Protein AF-A0A8T5R5K4-F1 (afdb_monomer_lite)

Secondary structure (DSSP, 8-state):
-EEEEEEEE--TTS-HHHHHHHHHHH-TT-EEEEETTEEEEEE---HHHHHHHHHTT-HHHHHHHHHHTB-SSSEEEEEE-HHHHHTT---EESS--TT--EEEEEEESS-HHHHHHHHSPPPHHHHHHHHHHHHHHHHHHHHHHHHHHHHHHHHHHHHHHTSSSSSSSS--------

Foldseek 3Di:
DKKKKKKWFADPPHDVVLLVLLVCLQAVQWDWDDDDRMIITIGDDRPNVLVQCVVVVPLVVVLVQQVVQDPDFFKGKWWFASVCSSVSHTDTDPDADPNGTIIMMMGDPDGPVVVSCVSRNDDPVVVVVVVVVVVVVVVVVVVVVVVVVVVVVVVVVVVVVVVPVVPPPPDDDDDDDD

Radius of gyration: 32.81 Å; chains: 1; bounding box: 98×51×82 Å

Sequence (178 aa):
MAKVTIDARVNRTEDPAKVEEAVRQVFPDARISHEEGRVVAEARSLAMLMRKATEERIRDAARGALWRGRIDEKTTRVELSKQAAYVGRLNFNEVPHPLGDIVVTIETDDSLEHLLDEVAPPTRQEIAAREGRIMTATRRSSLHREESELEAIGSAIDTGWHELEEEEDEVFGDDEEA

Structure (mmCIF, N/CA/C/O backbone):
data_AF-A0A8T5R5K4-F1
#
_entry.id   AF-A0A8T5R5K4-F1
#
loop_
_atom_site.group_PDB
_atom_site.id
_atom_site.type_symbol
_atom_site.label_atom_id
_atom_site.label_alt_id
_atom_site.label_comp_id
_atom_site.label_asym_id
_atom_site.label_entity_id
_atom_site.label_seq_id
_atom_site.pdbx_PDB_ins_code
_atom_site.Cartn_x
_atom_site.Cartn_y
_atom_site.Cartn_z
_atom_site.occupancy
_atom_site.B_iso_or_equiv
_atom_site.auth_seq_id
_atom_site.auth_comp_id
_atom_site.auth_asym_id
_atom_site.auth_atom_id
_atom_site.pdbx_PDB_model_num
ATOM 1 N N . MET A 1 1 ? 10.278 -13.469 1.492 1.00 69.00 1 MET A N 1
ATOM 2 C CA . MET A 1 1 ? 8.813 -13.309 1.687 1.00 69.00 1 MET A CA 1
ATOM 3 C C . MET A 1 1 ? 8.550 -11.826 1.908 1.00 69.00 1 MET A C 1
ATOM 5 O O . MET A 1 1 ? 9.456 -11.160 2.383 1.00 69.00 1 MET A O 1
ATOM 9 N N . ALA A 1 2 ? 7.372 -11.298 1.563 1.00 87.88 2 ALA A N 1
ATOM 10 C CA . ALA A 1 2 ? 7.058 -9.896 1.846 1.00 87.88 2 ALA A CA 1
ATOM 11 C C . ALA A 1 2 ? 6.397 -9.766 3.227 1.00 87.88 2 ALA A C 1
ATOM 13 O O . ALA A 1 2 ? 5.429 -10.473 3.523 1.00 87.88 2 ALA A O 1
ATOM 14 N N . LYS A 1 3 ? 6.913 -8.870 4.070 1.00 96.62 3 LYS A N 1
ATOM 15 C CA . LYS A 1 3 ? 6.254 -8.414 5.295 1.00 96.62 3 LYS A CA 1
ATOM 16 C C . LYS A 1 3 ? 5.549 -7.099 4.984 1.00 96.62 3 LYS A C 1
ATOM 18 O O . LYS A 1 3 ? 6.165 -6.176 4.462 1.00 96.62 3 LYS A O 1
ATOM 23 N N . VAL A 1 4 ? 4.262 -7.017 5.303 1.00 98.19 4 VAL A N 1
ATOM 24 C CA . VAL A 1 4 ? 3.464 -5.809 5.088 1.00 98.19 4 VAL A CA 1
ATOM 25 C C . VAL A 1 4 ? 3.036 -5.266 6.441 1.00 98.19 4 VAL A C 1
ATOM 27 O O . VAL A 1 4 ? 2.347 -5.957 7.190 1.00 98.19 4 VAL A O 1
ATOM 30 N N . THR A 1 5 ? 3.428 -4.033 6.736 1.00 98.44 5 THR A N 1
ATOM 31 C CA . THR A 1 5 ? 3.030 -3.298 7.940 1.00 98.44 5 THR A CA 1
ATOM 32 C C . THR A 1 5 ? 2.090 -2.172 7.532 1.00 98.44 5 THR A C 1
ATOM 34 O O . THR A 1 5 ? 2.389 -1.409 6.614 1.00 98.44 5 THR A O 1
ATOM 37 N N . ILE A 1 6 ? 0.943 -2.077 8.195 1.00 98.50 6 ILE A N 1
ATOM 38 C CA . ILE A 1 6 ? -0.135 -1.146 7.861 1.00 98.50 6 ILE A CA 1
ATOM 39 C C . ILE A 1 6 ? -0.421 -0.267 9.075 1.00 98.50 6 ILE A C 1
ATOM 41 O O . ILE A 1 6 ? -0.607 -0.781 10.175 1.00 98.50 6 ILE A O 1
ATOM 45 N N . ASP A 1 7 ? -0.496 1.044 8.865 1.00 97.75 7 ASP A N 1
ATOM 46 C CA . ASP A 1 7 ? -0.913 2.028 9.867 1.00 97.75 7 ASP A CA 1
ATOM 47 C C . ASP A 1 7 ? -2.001 2.925 9.273 1.00 97.75 7 ASP A C 1
ATOM 49 O O . ASP A 1 7 ? -1.850 3.484 8.187 1.00 97.75 7 ASP A O 1
ATOM 53 N N . ALA A 1 8 ? -3.120 3.053 9.980 1.00 97.56 8 ALA A N 1
ATOM 54 C CA . ALA A 1 8 ? -4.214 3.923 9.585 1.00 97.56 8 ALA A CA 1
ATOM 55 C C . ALA A 1 8 ? -4.739 4.699 10.794 1.00 97.56 8 ALA A C 1
ATOM 57 O O . ALA A 1 8 ? -5.264 4.131 11.752 1.00 97.56 8 ALA A O 1
ATOM 58 N N . ARG A 1 9 ? -4.655 6.030 10.735 1.00 95.88 9 ARG A N 1
ATOM 59 C CA . ARG A 1 9 ? -5.247 6.902 11.756 1.00 95.88 9 ARG A CA 1
ATOM 60 C C . ARG A 1 9 ? -6.773 6.806 11.732 1.00 95.88 9 ARG A C 1
ATOM 62 O O . ARG A 1 9 ? -7.388 6.905 10.667 1.00 95.88 9 ARG A O 1
ATOM 69 N N . VAL A 1 10 ? -7.371 6.740 12.917 1.00 96.06 10 VAL A N 1
ATOM 70 C CA . VAL A 1 10 ? -8.813 6.859 13.147 1.00 96.06 10 VAL A CA 1
ATOM 71 C C . VAL A 1 10 ? -9.102 8.233 13.750 1.00 96.06 10 VAL A C 1
ATOM 73 O O . VAL A 1 10 ? -8.694 8.546 14.869 1.00 96.06 10 VAL A O 1
ATOM 76 N N . ASN A 1 11 ? -9.776 9.100 12.996 1.00 93.88 11 ASN A N 1
ATOM 77 C CA . ASN A 1 11 ? -10.199 10.405 13.497 1.00 93.88 11 ASN A CA 1
ATOM 78 C C . ASN A 1 11 ? -11.410 10.271 14.427 1.00 93.88 11 ASN A C 1
ATOM 80 O O . ASN A 1 11 ? -12.175 9.319 14.349 1.00 93.88 11 ASN A O 1
ATOM 84 N N . ARG A 1 12 ? -11.648 11.293 15.259 1.00 92.56 12 ARG A N 1
ATOM 85 C CA . ARG A 1 12 ? -12.738 11.315 16.255 1.00 92.56 12 ARG A CA 1
ATOM 86 C C . ARG A 1 12 ? -14.140 11.060 15.681 1.00 92.56 12 ARG A C 1
ATOM 88 O O . ARG A 1 12 ? -15.021 10.622 16.407 1.00 92.56 12 ARG A O 1
ATOM 95 N N . THR A 1 13 ? -14.365 11.396 14.414 1.00 94.31 13 THR A N 1
ATOM 96 C CA . THR A 1 13 ? -15.654 11.220 13.724 1.00 94.31 13 THR A CA 1
ATOM 97 C C . THR A 1 13 ? -15.729 9.932 12.907 1.00 94.31 13 THR A C 1
ATOM 99 O O . THR A 1 13 ? -16.734 9.696 12.244 1.00 94.31 13 THR A O 1
ATOM 102 N N . GLU A 1 14 ? -14.664 9.135 12.890 1.00 94.25 14 GLU A N 1
ATOM 103 C CA . GLU A 1 14 ? -14.606 7.872 12.165 1.00 94.25 14 GLU A CA 1
ATOM 104 C C . GLU A 1 14 ? -14.930 6.704 13.090 1.00 94.25 14 GLU A C 1
ATOM 106 O O . GLU A 1 14 ? -14.686 6.740 14.294 1.00 94.25 14 GLU A O 1
ATOM 111 N N . ASP A 1 15 ? -15.485 5.657 12.495 1.00 94.50 15 ASP A N 1
ATOM 112 C CA . ASP A 1 15 ? -15.735 4.393 13.169 1.00 94.50 15 ASP A CA 1
ATOM 113 C C . ASP A 1 15 ? -14.510 3.481 12.965 1.00 94.50 15 ASP A C 1
ATOM 115 O O . ASP A 1 15 ? -14.206 3.157 11.807 1.00 94.50 15 ASP A O 1
ATOM 119 N N . PRO A 1 16 ? -13.807 3.056 14.035 1.00 95.06 16 PRO A N 1
ATOM 120 C CA . PRO A 1 16 ? -12.665 2.148 13.930 1.00 95.06 16 PRO A CA 1
ATOM 121 C C . PRO A 1 16 ? -12.977 0.881 13.126 1.00 95.06 16 PRO A C 1
ATOM 123 O O . PRO A 1 16 ? -12.136 0.437 12.346 1.00 95.06 16 PRO A O 1
ATOM 126 N N . ALA A 1 17 ? -14.198 0.342 13.235 1.00 95.75 17 ALA A N 1
ATOM 127 C CA . ALA A 1 17 ? -14.597 -0.865 12.515 1.00 95.75 17 ALA A CA 1
ATOM 128 C C . ALA A 1 17 ? -14.653 -0.645 10.993 1.00 95.75 17 ALA A C 1
ATOM 130 O O . ALA A 1 17 ? -14.351 -1.550 10.219 1.00 95.75 17 ALA A O 1
ATOM 131 N N . LYS A 1 18 ? -14.986 0.571 10.537 1.00 96.56 18 LYS A N 1
ATOM 132 C CA . LYS A 1 18 ? -14.967 0.913 9.104 1.00 96.56 18 LYS A CA 1
ATOM 133 C C . LYS A 1 18 ? -13.551 1.096 8.573 1.00 96.56 18 LYS A C 1
ATOM 135 O O . LYS A 1 18 ? -13.289 0.762 7.421 1.00 96.56 18 LYS A O 1
ATOM 140 N N . VAL A 1 19 ? -12.643 1.619 9.396 1.00 97.12 19 VAL A N 1
ATOM 141 C CA . VAL A 1 19 ? -11.222 1.731 9.034 1.00 97.12 19 VAL A CA 1
ATOM 142 C C . VAL A 1 19 ? -10.591 0.343 8.946 1.00 97.12 19 VAL A C 1
ATOM 144 O O . VAL A 1 19 ? -9.890 0.042 7.985 1.00 97.12 19 VAL A O 1
ATOM 147 N N . GLU A 1 20 ? -10.904 -0.526 9.902 1.00 97.62 20 GLU A N 1
ATOM 148 C CA . GLU A 1 20 ? -10.519 -1.936 9.890 1.00 97.62 20 GLU A CA 1
ATOM 149 C C . GLU A 1 20 ? -11.040 -2.663 8.640 1.00 97.62 20 GLU A C 1
ATOM 151 O O . GLU A 1 20 ? -10.278 -3.358 7.966 1.00 97.62 20 GLU A O 1
ATOM 156 N N . GLU A 1 21 ? -12.310 -2.455 8.281 1.00 97.94 21 GLU A N 1
ATOM 157 C CA . GLU A 1 21 ? -12.891 -2.993 7.047 1.00 97.94 21 GLU A CA 1
ATOM 158 C C . GLU A 1 21 ? -12.136 -2.494 5.809 1.00 97.94 21 GLU A C 1
ATOM 160 O O . GLU A 1 21 ? -11.773 -3.291 4.948 1.00 97.94 21 GLU A O 1
ATOM 165 N N . ALA A 1 22 ? -11.811 -1.199 5.741 1.00 97.94 22 ALA A N 1
ATOM 166 C CA . ALA A 1 22 ? -11.024 -0.638 4.644 1.00 97.94 22 ALA A CA 1
ATOM 167 C C . ALA A 1 22 ? -9.644 -1.308 4.509 1.00 97.94 22 ALA A C 1
ATOM 169 O O . ALA A 1 22 ? -9.210 -1.610 3.397 1.00 97.94 22 ALA A O 1
ATOM 170 N N . VAL A 1 23 ? -8.974 -1.601 5.628 1.00 98.06 23 VAL A N 1
ATOM 171 C CA . VAL A 1 23 ? -7.713 -2.358 5.621 1.00 98.06 23 VAL A CA 1
ATOM 172 C C . VAL A 1 23 ? -7.934 -3.772 5.076 1.00 98.06 23 VAL A C 1
ATOM 174 O O . VAL A 1 23 ? -7.201 -4.194 4.180 1.00 98.06 23 VAL A O 1
ATOM 177 N N . ARG A 1 24 ? -8.971 -4.487 5.533 1.00 98.19 24 ARG A N 1
ATOM 178 C CA . ARG A 1 24 ? -9.272 -5.857 5.071 1.00 98.19 24 ARG A CA 1
ATOM 179 C C . ARG A 1 24 ? -9.668 -5.948 3.606 1.00 98.19 24 ARG A C 1
ATOM 181 O O . ARG A 1 24 ? -9.372 -6.955 2.964 1.00 98.19 24 ARG A O 1
ATOM 188 N N . GLN A 1 25 ? -10.295 -4.908 3.063 1.00 98.12 25 GLN A N 1
ATOM 189 C CA . GLN A 1 25 ? -10.620 -4.843 1.640 1.00 98.12 25 GLN A CA 1
ATOM 190 C C . GLN A 1 25 ? -9.365 -4.952 0.769 1.00 98.12 25 GLN A C 1
ATOM 192 O O . GLN A 1 25 ? -9.420 -5.555 -0.305 1.00 98.12 25 GLN A O 1
ATOM 197 N N . VAL A 1 26 ? -8.232 -4.405 1.220 1.00 97.75 26 VAL A N 1
ATOM 198 C CA . VAL A 1 26 ? -6.952 -4.462 0.494 1.00 97.75 26 VAL A CA 1
ATOM 199 C C . VAL A 1 26 ? -6.081 -5.633 0.959 1.00 97.75 26 VAL A C 1
ATOM 201 O O . VAL A 1 26 ? -5.448 -6.270 0.120 1.00 97.75 26 VAL A O 1
ATOM 204 N N . PHE A 1 27 ? -6.092 -5.959 2.253 1.00 97.94 27 PHE A N 1
ATOM 205 C CA . PHE A 1 27 ? -5.278 -7.012 2.872 1.00 97.94 27 PHE A CA 1
ATOM 206 C C . PHE A 1 27 ? -6.154 -7.970 3.702 1.00 97.94 27 PHE A C 1
ATOM 208 O O . PHE A 1 27 ? -6.271 -7.815 4.918 1.00 97.94 27 PHE A O 1
ATOM 215 N N . PRO A 1 28 ? -6.793 -8.974 3.073 1.00 97.56 28 PRO A N 1
ATOM 216 C CA . PRO A 1 28 ? -7.729 -9.867 3.763 1.00 97.56 28 PRO A CA 1
ATOM 217 C C . PRO A 1 28 ? -7.088 -10.745 4.845 1.00 97.56 28 PRO A C 1
ATOM 219 O O . PRO A 1 28 ? -7.773 -11.192 5.760 1.00 97.56 28 PRO A O 1
ATOM 222 N N . ASP A 1 29 ? -5.786 -11.014 4.737 1.00 97.44 29 ASP A N 1
ATOM 223 C CA . ASP A 1 29 ? -4.993 -11.792 5.695 1.00 97.44 29 ASP A CA 1
ATOM 224 C C . ASP A 1 29 ? -4.405 -10.940 6.832 1.00 97.44 29 ASP A C 1
ATOM 226 O O . ASP A 1 29 ? -3.674 -11.466 7.675 1.00 97.44 29 ASP A O 1
ATOM 230 N N . ALA A 1 30 ? -4.714 -9.639 6.866 1.00 97.44 30 ALA A N 1
ATOM 231 C CA . ALA A 1 30 ? -4.187 -8.721 7.862 1.00 97.44 30 ALA A CA 1
ATOM 232 C C . ALA A 1 30 ? -4.609 -9.118 9.284 1.00 97.44 30 ALA A C 1
ATOM 234 O O . ALA A 1 30 ? -5.794 -9.248 9.610 1.00 97.44 30 ALA A O 1
ATOM 235 N N . ARG A 1 31 ? -3.614 -9.255 10.162 1.00 97.75 31 ARG A N 1
ATOM 236 C CA . ARG A 1 31 ? -3.798 -9.361 11.610 1.00 97.75 31 ARG A CA 1
ATOM 237 C C . ARG A 1 31 ? -3.843 -7.955 12.179 1.00 97.75 31 ARG A C 1
ATOM 239 O O . ARG A 1 31 ? -2.829 -7.266 12.168 1.00 97.75 31 ARG A O 1
ATOM 246 N N . ILE A 1 32 ? -5.020 -7.542 12.630 1.00 97.25 32 ILE A N 1
ATOM 247 C CA . ILE A 1 32 ? -5.298 -6.159 13.015 1.00 97.25 32 ILE A CA 1
ATOM 248 C C . ILE A 1 32 ? -5.280 -6.014 14.539 1.00 97.25 32 ILE A C 1
ATOM 250 O O . ILE A 1 32 ? -5.834 -6.848 15.255 1.00 97.25 32 ILE A O 1
ATOM 254 N N . SER A 1 33 ? -4.665 -4.932 15.007 1.00 95.88 33 SER A N 1
ATOM 255 C CA . SER A 1 33 ? -4.685 -4.436 16.378 1.00 95.88 33 SER A CA 1
ATOM 256 C C . SER A 1 33 ? -5.200 -2.995 16.395 1.00 95.88 33 SER A C 1
ATOM 258 O O . SER A 1 33 ? -4.988 -2.229 15.452 1.00 95.88 33 SER A O 1
ATOM 260 N N . HIS A 1 34 ? -5.874 -2.624 17.480 1.00 93.31 34 HIS A N 1
ATOM 261 C CA . HIS A 1 34 ? -6.345 -1.261 17.711 1.00 93.31 34 HIS A CA 1
ATOM 262 C C . HIS A 1 34 ? -5.460 -0.609 18.762 1.00 93.31 34 HIS A C 1
ATOM 264 O O . HIS A 1 34 ? -5.363 -1.094 19.888 1.00 93.31 34 HIS A O 1
ATOM 270 N N . GLU A 1 35 ? -4.835 0.497 18.387 1.00 91.75 35 GLU A N 1
ATOM 271 C CA . GLU A 1 35 ? -4.058 1.356 19.276 1.00 91.75 35 GLU A CA 1
ATOM 272 C C . GLU A 1 35 ? -4.783 2.700 19.423 1.00 91.75 35 GLU A C 1
ATOM 274 O O . GLU A 1 35 ? -5.702 3.002 18.659 1.00 91.75 35 GLU A O 1
ATOM 279 N N . GLU A 1 36 ? -4.427 3.518 20.417 1.00 88.31 36 GLU A N 1
ATOM 280 C CA . GLU A 1 36 ? -5.142 4.768 20.710 1.00 88.31 36 GLU A CA 1
ATOM 281 C C . GLU A 1 36 ? -5.233 5.699 19.480 1.00 88.31 36 GLU A C 1
ATOM 283 O O . GLU A 1 36 ? -4.300 6.421 19.128 1.00 88.31 36 GLU A O 1
ATOM 288 N N . GLY A 1 37 ? -6.396 5.684 18.814 1.00 91.75 37 GLY A N 1
ATOM 289 C CA . GLY A 1 37 ? -6.665 6.460 17.601 1.00 91.75 37 GLY A CA 1
ATOM 290 C C . GLY A 1 37 ? -6.052 5.896 16.313 1.00 91.75 37 GLY A C 1
ATOM 291 O O . GLY A 1 37 ? -5.928 6.642 15.337 1.00 91.75 37 GLY A O 1
ATOM 292 N N . ARG A 1 38 ? -5.653 4.617 16.281 1.00 95.06 38 ARG A N 1
ATOM 293 C CA . ARG A 1 38 ? -5.028 3.965 15.119 1.00 95.06 38 ARG A CA 1
ATOM 294 C C . ARG A 1 38 ? -5.481 2.516 14.946 1.00 95.06 38 ARG A C 1
ATOM 296 O O . ARG A 1 38 ? -5.667 1.781 15.909 1.00 95.06 38 ARG A O 1
ATOM 303 N N . VAL A 1 39 ? -5.586 2.105 13.690 1.00 96.88 39 VAL A N 1
ATOM 304 C CA . VAL A 1 39 ? -5.651 0.706 13.272 1.00 96.88 39 VAL A CA 1
ATOM 305 C C . VAL A 1 39 ? -4.267 0.336 12.755 1.00 96.88 39 VAL A C 1
ATOM 307 O O . VAL A 1 39 ? -3.791 0.939 11.793 1.00 96.88 39 VAL A O 1
ATOM 310 N N . VAL A 1 40 ? -3.631 -0.642 13.395 1.00 97.81 40 VAL A N 1
ATOM 311 C CA . VAL A 1 40 ? -2.312 -1.157 13.011 1.00 97.81 40 VAL A CA 1
ATOM 312 C C . VAL A 1 40 ? -2.478 -2.602 12.573 1.00 97.81 40 VAL A C 1
ATOM 314 O O . VAL A 1 40 ? -3.236 -3.353 13.188 1.00 97.81 40 VAL A O 1
ATOM 317 N N . ALA A 1 41 ? -1.810 -3.015 11.502 1.00 97.81 41 ALA A N 1
ATOM 318 C CA . ALA A 1 41 ? -1.926 -4.385 11.029 1.00 97.81 41 ALA A CA 1
ATOM 319 C C . ALA A 1 41 ? -0.643 -4.936 10.421 1.00 97.81 41 ALA A C 1
ATOM 321 O O . ALA A 1 41 ? 0.167 -4.204 9.858 1.00 97.81 41 ALA A O 1
ATOM 322 N N . GLU A 1 42 ? -0.513 -6.258 10.480 1.00 98.12 42 GLU A N 1
ATOM 323 C CA . GLU A 1 42 ? 0.508 -6.999 9.746 1.00 98.12 42 GLU A CA 1
ATOM 324 C C . GLU A 1 42 ? -0.148 -7.973 8.764 1.00 98.12 42 GLU A C 1
ATOM 326 O O . GLU A 1 42 ? -1.023 -8.755 9.144 1.00 98.12 42 GLU A O 1
ATOM 331 N N . ALA A 1 43 ? 0.302 -7.963 7.513 1.00 97.56 43 ALA A N 1
ATOM 332 C CA . ALA A 1 43 ? -0.113 -8.901 6.473 1.00 97.56 43 ALA A CA 1
ATOM 333 C C . ALA A 1 43 ? 1.109 -9.560 5.815 1.00 97.56 43 ALA A C 1
ATOM 335 O O . ALA A 1 43 ? 2.250 -9.110 5.963 1.00 97.56 43 ALA A O 1
ATOM 336 N N . ARG A 1 44 ? 0.877 -10.669 5.108 1.00 95.62 44 ARG A N 1
ATOM 337 C CA . ARG A 1 44 ? 1.924 -11.427 4.398 1.00 95.62 44 ARG A CA 1
ATOM 338 C C . ARG A 1 44 ? 1.616 -11.622 2.917 1.00 95.62 44 ARG A C 1
ATOM 340 O O . ARG A 1 44 ? 2.472 -12.105 2.180 1.00 95.62 44 ARG A O 1
ATOM 347 N N . SER A 1 45 ? 0.408 -11.274 2.480 1.00 94.88 45 SER A N 1
ATOM 348 C CA . SER A 1 45 ? -0.026 -11.397 1.095 1.00 94.88 45 SER A CA 1
ATOM 349 C C . SER A 1 45 ? -0.260 -10.041 0.438 1.00 94.88 45 SER A C 1
ATOM 351 O O . SER A 1 45 ? -0.938 -9.171 0.976 1.00 94.88 45 SER A O 1
ATOM 353 N N . LEU A 1 46 ? 0.239 -9.901 -0.791 1.00 95.56 46 LEU A N 1
ATOM 354 C CA . LEU A 1 46 ? -0.086 -8.793 -1.695 1.00 95.56 46 LEU A CA 1
ATOM 355 C C . LEU A 1 46 ? -1.115 -9.200 -2.764 1.00 95.56 46 LEU A C 1
ATOM 357 O O . LEU A 1 46 ? -1.462 -8.398 -3.629 1.00 95.56 46 LEU A O 1
ATOM 361 N N . ALA A 1 47 ? -1.640 -10.430 -2.710 1.00 95.69 47 ALA A N 1
ATOM 362 C CA . ALA A 1 47 ? -2.449 -11.004 -3.786 1.00 95.69 47 ALA A CA 1
ATOM 363 C C . ALA A 1 47 ? -3.725 -10.195 -4.074 1.00 95.69 47 ALA A C 1
ATOM 365 O O . ALA A 1 47 ? -4.094 -9.993 -5.232 1.00 95.69 47 ALA A O 1
ATOM 366 N N . MET A 1 48 ? -4.394 -9.698 -3.029 1.00 96.62 48 MET A N 1
ATOM 367 C CA . MET A 1 48 ? -5.604 -8.888 -3.185 1.00 96.62 48 MET A CA 1
ATOM 368 C C . MET A 1 48 ? -5.297 -7.508 -3.781 1.00 96.62 48 MET A C 1
ATOM 370 O O . MET A 1 48 ? -6.025 -7.060 -4.667 1.00 96.62 48 MET A O 1
ATOM 374 N N . LEU A 1 49 ? -4.196 -6.872 -3.372 1.00 96.12 49 LEU A N 1
ATOM 375 C CA . LEU A 1 49 ? -3.719 -5.620 -3.964 1.00 96.12 49 LEU A CA 1
ATOM 376 C C . LEU A 1 49 ? -3.416 -5.803 -5.458 1.00 96.12 49 LEU A C 1
ATOM 378 O O . LEU A 1 49 ? -3.908 -5.032 -6.281 1.00 96.12 49 LEU A O 1
ATOM 382 N N . MET A 1 50 ? -2.684 -6.860 -5.823 1.00 95.56 50 MET A N 1
ATOM 383 C CA . MET A 1 50 ? -2.362 -7.192 -7.219 1.00 95.56 50 MET A CA 1
ATOM 384 C C . MET A 1 50 ? -3.618 -7.450 -8.058 1.00 95.56 50 MET A C 1
ATOM 386 O O . MET A 1 50 ? -3.732 -6.986 -9.201 1.00 95.56 50 MET A O 1
ATOM 390 N N . ARG A 1 51 ? -4.580 -8.182 -7.482 1.00 95.62 51 ARG A N 1
ATOM 391 C CA . ARG A 1 51 ? -5.868 -8.465 -8.114 1.00 95.62 51 ARG A CA 1
ATOM 392 C C . ARG A 1 51 ? -6.627 -7.172 -8.392 1.00 95.62 51 ARG A C 1
ATOM 394 O O . ARG A 1 51 ? -6.990 -6.941 -9.540 1.00 95.62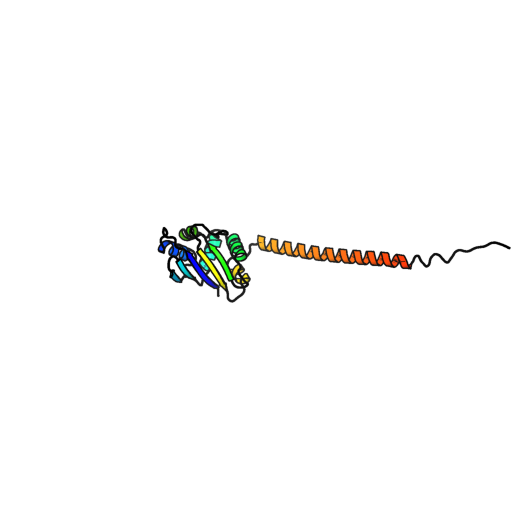 51 ARG A O 1
ATOM 401 N N . LYS A 1 52 ? -6.785 -6.301 -7.390 1.00 96.38 52 LYS A N 1
ATOM 402 C CA . LYS A 1 52 ? -7.450 -4.996 -7.546 1.00 96.38 52 LYS A CA 1
ATOM 403 C C . LYS A 1 52 ? -6.750 -4.116 -8.575 1.00 96.38 52 LYS A C 1
ATOM 405 O O . LYS A 1 52 ? -7.402 -3.611 -9.481 1.00 96.38 52 LYS A O 1
ATOM 410 N N . ALA A 1 53 ? -5.422 -4.007 -8.516 1.00 95.19 53 ALA A N 1
ATOM 411 C CA . ALA A 1 53 ? -4.657 -3.228 -9.488 1.00 95.19 53 ALA A CA 1
ATOM 412 C C . ALA A 1 53 ? -4.876 -3.713 -10.935 1.00 95.19 53 ALA A C 1
ATOM 414 O O . ALA A 1 53 ? -4.913 -2.909 -11.868 1.00 95.19 53 ALA A O 1
ATOM 415 N N . THR A 1 54 ? -5.058 -5.024 -11.123 1.00 93.62 54 THR A N 1
ATOM 416 C CA . THR A 1 54 ? -5.361 -5.625 -12.427 1.00 93.62 54 THR A CA 1
ATOM 417 C C . THR A 1 54 ? -6.818 -5.403 -12.843 1.00 93.62 54 THR A C 1
ATOM 419 O O . THR A 1 54 ? -7.063 -4.950 -13.960 1.00 93.62 54 THR A O 1
ATOM 422 N N . GLU A 1 55 ? -7.780 -5.684 -11.960 1.00 95.06 55 GLU A N 1
ATOM 423 C CA . GLU A 1 55 ? -9.221 -5.521 -12.213 1.00 95.06 55 GLU A CA 1
ATOM 424 C C . GLU A 1 55 ? -9.588 -4.058 -12.516 1.00 95.06 55 GLU A C 1
ATOM 426 O O . GLU A 1 55 ? -10.399 -3.787 -13.401 1.00 95.06 55 GLU A O 1
ATOM 431 N N . GLU A 1 56 ? -8.943 -3.110 -11.835 1.00 96.19 56 GLU A N 1
ATOM 432 C CA . GLU A 1 56 ? -9.165 -1.670 -11.995 1.00 96.19 56 GLU A CA 1
ATOM 433 C C . GLU A 1 56 ? -8.298 -1.041 -13.102 1.00 96.19 56 GLU A C 1
ATOM 435 O O . GLU A 1 56 ? -8.449 0.141 -13.396 1.00 96.19 56 GLU A O 1
ATOM 440 N N . ARG A 1 57 ? -7.429 -1.823 -13.766 1.00 94.62 57 ARG A N 1
ATOM 441 C CA . ARG A 1 57 ? -6.489 -1.366 -14.812 1.00 94.62 57 ARG A CA 1
ATOM 442 C C . ARG A 1 57 ? -5.554 -0.232 -14.362 1.00 94.62 57 ARG A C 1
ATOM 444 O O . ARG A 1 57 ? -5.202 0.634 -15.156 1.00 94.62 57 ARG A O 1
ATOM 451 N N . ILE A 1 58 ? -5.109 -0.270 -13.108 1.00 94.75 58 ILE A N 1
ATOM 452 C CA . ILE A 1 58 ? -4.202 0.725 -12.506 1.00 94.75 58 ILE A CA 1
ATOM 453 C C . ILE A 1 58 ? -2.824 0.144 -12.162 1.00 94.75 58 ILE A C 1
ATOM 455 O O . ILE A 1 58 ? -2.128 0.656 -11.287 1.00 94.75 58 ILE A O 1
ATOM 459 N N . ARG A 1 59 ? -2.410 -0.938 -12.831 1.00 93.50 59 ARG A N 1
ATOM 460 C CA . ARG A 1 59 ? -1.106 -1.581 -12.594 1.00 93.50 59 ARG A CA 1
ATOM 461 C C . ARG A 1 59 ? 0.063 -0.607 -12.754 1.00 93.50 59 ARG A C 1
ATOM 463 O O . ARG A 1 59 ? 0.955 -0.618 -11.916 1.00 93.50 59 ARG A O 1
ATOM 470 N N . ASP A 1 60 ? 0.018 0.260 -13.761 1.00 92.19 60 ASP A N 1
ATOM 471 C CA . ASP A 1 60 ? 1.073 1.251 -14.011 1.00 92.19 60 ASP A CA 1
ATOM 472 C C . ASP A 1 60 ? 1.140 2.295 -12.891 1.00 92.19 60 ASP A C 1
ATOM 474 O O . ASP A 1 60 ? 2.222 2.677 -12.445 1.00 92.19 60 ASP A O 1
ATOM 478 N N . ALA A 1 61 ? -0.020 2.707 -12.370 1.00 93.12 61 ALA A N 1
ATOM 479 C CA . ALA A 1 61 ? -0.090 3.601 -11.219 1.00 93.12 61 ALA A CA 1
ATOM 480 C C . ALA A 1 61 ? 0.456 2.922 -9.955 1.00 93.12 61 ALA A C 1
ATOM 482 O O . ALA A 1 61 ? 1.248 3.530 -9.240 1.00 93.12 61 ALA A O 1
ATOM 483 N N . ALA A 1 62 ? 0.101 1.653 -9.719 1.00 94.75 62 ALA A N 1
ATOM 484 C CA . ALA A 1 62 ? 0.630 0.864 -8.609 1.00 94.75 62 ALA A CA 1
ATOM 485 C C . ALA A 1 62 ? 2.155 0.707 -8.706 1.00 94.75 62 ALA A C 1
ATOM 487 O O . ALA A 1 62 ? 2.863 0.982 -7.740 1.00 94.75 62 ALA A O 1
ATOM 488 N N . ARG A 1 63 ? 2.669 0.342 -9.889 1.00 94.56 63 ARG A N 1
ATOM 489 C CA . ARG A 1 63 ? 4.107 0.243 -10.167 1.00 94.56 63 ARG A CA 1
ATOM 490 C C . ARG A 1 63 ? 4.801 1.569 -9.884 1.00 94.56 63 ARG A C 1
ATOM 492 O O . ARG A 1 63 ? 5.768 1.608 -9.129 1.00 94.56 63 ARG A O 1
ATOM 499 N N . GLY A 1 64 ? 4.286 2.659 -10.448 1.00 94.31 64 GLY A N 1
ATOM 500 C CA . GLY A 1 64 ? 4.835 3.994 -10.253 1.00 94.31 64 GLY A CA 1
ATOM 501 C C . GLY A 1 64 ? 4.847 4.421 -8.784 1.00 94.31 64 GLY A C 1
ATOM 502 O O . GLY A 1 64 ? 5.862 4.933 -8.317 1.00 94.31 64 GLY A O 1
ATOM 503 N N . ALA A 1 65 ? 3.755 4.185 -8.053 1.00 95.88 65 ALA A N 1
ATOM 504 C CA . ALA A 1 65 ? 3.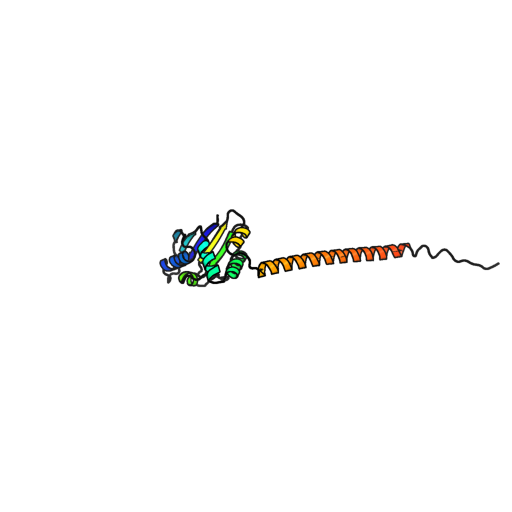651 4.518 -6.636 1.00 95.88 65 ALA A CA 1
ATOM 505 C C . ALA A 1 65 ? 4.666 3.733 -5.795 1.00 95.88 65 ALA A C 1
ATOM 507 O O . ALA A 1 65 ? 5.394 4.329 -5.007 1.00 95.88 65 ALA A O 1
ATOM 508 N N . LEU A 1 66 ? 4.777 2.420 -6.011 1.00 95.56 66 LEU A N 1
ATOM 509 C CA . LEU A 1 66 ? 5.726 1.572 -5.289 1.00 95.56 66 LEU A CA 1
ATOM 510 C C . LEU A 1 66 ? 7.189 1.935 -5.586 1.00 95.56 66 LEU A C 1
ATOM 512 O O . LEU A 1 66 ? 8.022 1.902 -4.682 1.00 95.56 66 LEU A O 1
ATOM 516 N N . TRP A 1 67 ? 7.508 2.313 -6.828 1.00 95.31 67 TRP A N 1
ATOM 517 C CA . TRP A 1 67 ? 8.844 2.794 -7.190 1.00 95.31 67 TRP A CA 1
ATOM 518 C C . TRP A 1 67 ? 9.168 4.152 -6.565 1.00 95.31 67 TRP A C 1
ATOM 520 O O . TRP A 1 67 ? 10.263 4.330 -6.037 1.00 95.31 67 TRP A O 1
ATOM 530 N N . ARG A 1 68 ? 8.229 5.107 -6.601 1.00 95.56 68 ARG A N 1
ATOM 531 C CA . ARG A 1 68 ? 8.409 6.430 -5.974 1.00 95.56 68 ARG A CA 1
ATOM 532 C C . ARG A 1 68 ? 8.506 6.340 -4.453 1.00 95.56 68 ARG A C 1
ATOM 534 O O . ARG A 1 68 ? 9.251 7.103 -3.853 1.00 95.56 68 ARG A O 1
ATOM 541 N N . GLY A 1 69 ? 7.775 5.403 -3.854 1.00 95.94 69 GLY A N 1
ATOM 542 C CA . GLY A 1 69 ? 7.751 5.140 -2.418 1.00 95.94 69 GLY A CA 1
ATOM 543 C C . GLY A 1 69 ? 8.959 4.372 -1.879 1.00 95.94 69 GLY A C 1
ATOM 544 O O . GLY A 1 69 ? 8.995 4.062 -0.689 1.00 95.94 69 GLY A O 1
ATOM 545 N N . ARG A 1 70 ? 9.934 4.027 -2.731 1.00 97.00 70 ARG A N 1
ATOM 546 C CA . ARG A 1 70 ? 11.145 3.304 -2.331 1.00 97.00 70 ARG A CA 1
ATOM 547 C C . ARG A 1 70 ? 11.882 4.065 -1.228 1.00 97.00 70 ARG A C 1
ATOM 549 O O . ARG A 1 70 ? 12.259 5.219 -1.409 1.00 97.00 70 ARG A O 1
ATOM 556 N N . ILE A 1 71 ? 12.122 3.381 -0.113 1.00 97.25 71 ILE A N 1
ATOM 557 C CA . ILE A 1 71 ? 12.931 3.885 1.000 1.00 97.25 71 ILE A CA 1
ATOM 558 C C . ILE A 1 71 ? 14.379 3.412 0.831 1.00 97.25 71 ILE A C 1
ATOM 560 O O . ILE A 1 71 ? 15.305 4.213 0.920 1.00 97.25 71 ILE A O 1
ATOM 564 N N . ASP A 1 72 ? 14.568 2.123 0.540 1.00 96.12 72 ASP A N 1
ATOM 565 C CA . ASP A 1 72 ? 15.879 1.489 0.364 1.00 96.12 72 ASP A CA 1
ATOM 566 C C . ASP A 1 72 ? 15.801 0.312 -0.638 1.00 96.12 72 ASP A C 1
ATOM 568 O O . ASP A 1 72 ? 14.906 0.256 -1.478 1.00 96.12 72 ASP A O 1
ATOM 572 N N . GLU A 1 73 ? 16.773 -0.602 -0.648 1.00 95.75 73 GLU A N 1
ATOM 573 C CA . GLU A 1 73 ? 16.814 -1.750 -1.575 1.00 95.75 73 GLU A CA 1
ATOM 574 C C . GLU A 1 73 ? 15.805 -2.864 -1.266 1.00 95.75 73 GLU A C 1
ATOM 576 O O . GLU A 1 73 ? 15.630 -3.769 -2.083 1.00 95.75 73 GLU A O 1
ATOM 581 N N . LYS A 1 74 ? 15.147 -2.808 -0.107 1.00 96.69 74 LYS A N 1
ATOM 582 C CA . LYS A 1 74 ? 14.261 -3.852 0.423 1.00 96.69 74 LYS A CA 1
ATOM 583 C C . LYS A 1 74 ? 12.908 -3.327 0.890 1.00 96.69 74 LYS A C 1
ATOM 585 O O . LYS A 1 74 ? 11.991 -4.122 1.092 1.00 96.69 74 LYS A O 1
ATOM 590 N N . THR A 1 75 ? 12.770 -2.012 1.024 1.00 97.81 75 THR A N 1
ATOM 591 C CA . THR A 1 75 ? 11.608 -1.373 1.636 1.00 97.81 75 THR A CA 1
ATOM 592 C C . THR A 1 75 ? 10.988 -0.333 0.712 1.00 97.81 75 THR A C 1
ATOM 594 O O . THR A 1 75 ? 11.669 0.552 0.188 1.00 97.81 75 THR A O 1
ATOM 597 N N . THR A 1 76 ? 9.665 -0.387 0.566 1.00 97.88 76 THR A N 1
ATOM 598 C CA . THR A 1 76 ? 8.865 0.679 -0.050 1.00 97.88 76 THR A CA 1
ATOM 599 C C . THR A 1 76 ? 7.681 1.045 0.833 1.00 97.88 76 THR A C 1
ATOM 601 O O . THR A 1 76 ? 7.150 0.206 1.564 1.00 97.88 76 THR A O 1
ATOM 604 N N . ARG A 1 77 ? 7.262 2.306 0.769 1.00 98.00 77 ARG A N 1
ATOM 605 C CA . ARG A 1 77 ? 6.114 2.834 1.497 1.00 98.00 77 ARG A CA 1
ATOM 606 C C . ARG A 1 77 ? 5.189 3.580 0.551 1.00 98.00 77 ARG A C 1
ATOM 608 O O . ARG A 1 77 ? 5.612 4.490 -0.154 1.00 98.00 77 ARG A O 1
ATOM 615 N N . VAL A 1 78 ? 3.912 3.225 0.589 1.00 97.62 78 VAL A N 1
ATOM 616 C CA . VAL A 1 78 ? 2.860 3.870 -0.201 1.00 97.62 78 VAL A CA 1
ATOM 617 C C . VAL A 1 78 ? 1.697 4.283 0.689 1.00 97.62 78 VAL A C 1
ATOM 619 O O . VAL A 1 78 ? 1.470 3.706 1.753 1.00 97.62 78 VAL A O 1
ATOM 622 N N . GLU A 1 79 ? 0.946 5.279 0.237 1.00 97.75 79 GLU A N 1
ATOM 623 C CA . GLU A 1 79 ? -0.259 5.751 0.912 1.00 97.75 79 GLU A CA 1
ATOM 624 C C . GLU A 1 79 ? -1.475 5.405 0.058 1.00 97.75 79 GLU A C 1
ATOM 626 O O . GLU A 1 79 ? -1.527 5.706 -1.137 1.00 97.75 79 GLU A O 1
ATOM 631 N N . LEU A 1 80 ? -2.448 4.727 0.662 1.00 97.81 80 LEU A N 1
ATOM 632 C CA . LEU A 1 80 ? -3.699 4.357 0.015 1.00 97.81 80 LEU A CA 1
ATOM 633 C C . LEU A 1 80 ? -4.844 5.184 0.585 1.00 97.81 80 LEU A C 1
ATOM 635 O O . LEU A 1 80 ? -4.970 5.344 1.801 1.00 97.81 80 LEU A O 1
ATOM 639 N N . SER A 1 81 ? -5.739 5.642 -0.287 1.00 97.50 81 SER A N 1
ATOM 640 C CA . SER A 1 81 ? -6.939 6.346 0.152 1.00 97.50 81 SER A CA 1
ATOM 641 C C . SER A 1 81 ? -7.802 5.437 1.027 1.00 97.50 81 SER A C 1
ATOM 643 O O . SER A 1 81 ? -8.401 4.466 0.556 1.00 97.50 81 SER A O 1
ATOM 645 N N . LYS A 1 82 ? -7.934 5.807 2.303 1.00 96.00 82 LYS A N 1
ATOM 646 C CA . LYS A 1 82 ? -8.767 5.095 3.282 1.00 96.00 82 LYS A CA 1
ATOM 647 C C . LYS A 1 82 ? -10.235 5.001 2.847 1.00 96.00 82 LYS A C 1
ATOM 649 O O . LYS A 1 82 ? -10.884 3.977 3.040 1.00 96.00 82 LYS A O 1
ATOM 654 N N . GLN A 1 83 ? -10.745 6.058 2.212 1.00 95.44 83 GLN A N 1
ATOM 655 C CA . GLN A 1 83 ? -12.136 6.131 1.755 1.00 95.44 83 GLN A CA 1
ATOM 656 C C . GLN A 1 83 ? -12.383 5.242 0.529 1.00 95.44 83 GLN A C 1
ATOM 658 O O . GLN A 1 83 ? -13.399 4.554 0.466 1.00 95.44 83 GLN A O 1
ATOM 663 N N . ALA A 1 84 ? -11.444 5.212 -0.426 1.00 96.81 84 ALA A N 1
ATOM 664 C CA . ALA A 1 84 ? -11.525 4.307 -1.572 1.00 96.81 84 ALA A CA 1
ATOM 665 C C . ALA A 1 84 ? -11.444 2.841 -1.121 1.00 96.81 84 ALA A C 1
ATOM 667 O O . ALA A 1 84 ? -12.255 2.016 -1.545 1.00 96.81 84 ALA A O 1
ATOM 668 N N . ALA A 1 85 ? -10.528 2.542 -0.196 1.00 97.44 85 ALA A N 1
ATOM 669 C CA . ALA A 1 85 ? -10.348 1.205 0.351 1.00 97.44 85 ALA A CA 1
ATOM 670 C C . ALA A 1 85 ? -11.618 0.687 1.047 1.00 97.44 85 ALA A C 1
ATOM 672 O O . ALA A 1 85 ? -11.998 -0.459 0.825 1.00 97.44 85 ALA A O 1
ATOM 673 N N . TYR A 1 86 ? -12.336 1.538 1.793 1.00 97.50 86 TYR A N 1
ATOM 674 C CA . TYR A 1 86 ? -13.608 1.172 2.431 1.00 97.50 86 TYR A CA 1
ATOM 675 C C . TYR A 1 86 ? -14.664 0.672 1.433 1.00 97.50 86 TYR A C 1
ATOM 677 O O . TYR A 1 86 ? -15.376 -0.290 1.709 1.00 97.50 86 TYR A O 1
ATOM 685 N N . VAL A 1 87 ? -14.742 1.280 0.245 1.00 96.94 87 VAL A N 1
ATOM 686 C CA . VAL A 1 87 ? -15.656 0.847 -0.829 1.00 96.94 87 VAL A CA 1
ATOM 687 C C . VAL A 1 87 ? -15.035 -0.212 -1.752 1.00 96.94 87 VAL A C 1
ATOM 689 O O . VAL A 1 87 ? -15.547 -0.473 -2.841 1.00 96.94 87 VAL A O 1
ATOM 692 N N . GLY A 1 88 ? -13.920 -0.818 -1.338 1.00 95.56 88 GLY A N 1
ATOM 693 C CA . GLY A 1 88 ? -13.251 -1.896 -2.057 1.00 95.56 88 GLY A CA 1
ATOM 694 C C . GLY A 1 88 ? -12.465 -1.450 -3.291 1.00 95.56 88 GLY A C 1
ATOM 695 O O . GLY A 1 88 ? -12.170 -2.296 -4.135 1.00 95.56 88 GLY A O 1
ATOM 696 N N . ARG A 1 89 ? -12.119 -0.166 -3.414 1.00 97.38 89 ARG A N 1
ATOM 697 C CA . ARG A 1 89 ? -11.330 0.397 -4.522 1.00 97.38 89 ARG A CA 1
ATOM 698 C C . ARG A 1 89 ? -9.890 0.653 -4.104 1.00 97.38 89 ARG A C 1
ATOM 700 O O . ARG A 1 89 ? -9.626 1.003 -2.955 1.00 97.38 89 ARG A O 1
ATOM 707 N N . LEU A 1 90 ? -8.963 0.522 -5.044 1.00 97.00 90 LEU A N 1
ATOM 708 C CA . LEU A 1 90 ? -7.555 0.833 -4.825 1.00 97.00 90 LEU A CA 1
ATOM 709 C C . LEU A 1 90 ? -7.223 2.216 -5.403 1.00 97.00 90 LEU A C 1
ATOM 711 O O . LEU A 1 90 ? -7.385 2.458 -6.594 1.00 97.00 90 LEU A O 1
ATOM 715 N N . ASN A 1 91 ? -6.748 3.130 -4.557 1.00 96.62 91 ASN A N 1
ATOM 716 C CA . ASN A 1 91 ? -6.287 4.452 -4.977 1.00 96.62 91 ASN A CA 1
ATOM 717 C C . ASN A 1 91 ? -5.016 4.827 -4.210 1.00 96.62 91 ASN A C 1
ATOM 719 O O . ASN A 1 91 ? -5.026 4.800 -2.979 1.00 96.62 91 ASN A O 1
ATOM 723 N N . PHE A 1 92 ? -3.957 5.169 -4.943 1.00 96.81 92 PHE A N 1
ATOM 724 C CA . PHE A 1 92 ? -2.665 5.578 -4.400 1.00 96.81 92 PHE A CA 1
ATOM 725 C C . PHE A 1 92 ? -2.618 7.100 -4.295 1.00 96.81 92 PHE A C 1
ATOM 727 O O . PHE A 1 92 ? -2.816 7.796 -5.290 1.00 96.81 92 PHE A O 1
ATOM 734 N N . ASN A 1 93 ? -2.325 7.609 -3.104 1.00 95.06 93 ASN A N 1
ATOM 735 C CA . ASN A 1 93 ? -2.161 9.034 -2.870 1.00 95.06 93 ASN A CA 1
ATOM 736 C C . ASN A 1 93 ? -0.678 9.406 -2.924 1.00 95.06 93 ASN A C 1
ATOM 738 O O . ASN A 1 93 ? 0.167 8.751 -2.320 1.00 95.06 93 ASN A O 1
ATOM 742 N N . GLU A 1 94 ? -0.365 10.479 -3.646 1.00 90.12 94 GLU A N 1
ATOM 743 C CA . GLU A 1 94 ? 0.985 11.066 -3.673 1.00 90.12 94 GLU A CA 1
ATOM 744 C C . GLU A 1 94 ? 1.157 12.168 -2.624 1.00 90.12 94 GLU A C 1
ATOM 746 O O . GLU A 1 94 ? 2.274 12.507 -2.244 1.00 90.12 94 GLU A O 1
ATOM 751 N N . VAL A 1 95 ? 0.038 12.734 -2.172 1.00 89.94 95 VAL A N 1
ATOM 752 C CA . VAL A 1 95 ? -0.023 13.778 -1.153 1.00 89.94 95 VAL A CA 1
ATOM 753 C C . VAL A 1 95 ? -0.926 13.279 -0.028 1.00 89.94 95 VAL A C 1
ATOM 755 O O . VAL A 1 95 ? -2.024 12.803 -0.335 1.00 89.94 95 VAL A O 1
ATOM 758 N N . PRO A 1 96 ? -0.523 13.432 1.246 1.00 88.00 96 PRO A N 1
ATOM 759 C CA . PRO A 1 96 ? -1.323 12.979 2.375 1.00 88.00 96 PRO A CA 1
ATOM 760 C C . PRO A 1 96 ? -2.732 13.569 2.360 1.00 88.00 96 PRO A C 1
ATOM 762 O O . PRO A 1 96 ? -2.920 14.790 2.293 1.00 88.00 96 PRO A O 1
ATOM 765 N N . HIS A 1 97 ? -3.741 12.710 2.464 1.00 90.88 97 HIS A N 1
ATOM 766 C CA . HIS A 1 97 ? -5.126 13.156 2.512 1.00 90.88 97 HIS A CA 1
ATOM 767 C C . HIS A 1 97 ? -5.460 13.809 3.873 1.00 90.88 97 HIS A C 1
ATOM 769 O O . HIS A 1 97 ? -5.058 13.291 4.918 1.00 90.88 97 HIS A O 1
ATOM 775 N N . PRO A 1 98 ? -6.272 14.888 3.933 1.00 86.19 98 PRO A N 1
ATOM 776 C CA . PRO A 1 98 ? -6.603 15.575 5.192 1.00 86.19 98 PRO A CA 1
ATOM 777 C C . PRO A 1 98 ? -7.252 14.687 6.265 1.00 86.19 98 PRO A C 1
ATOM 779 O O . PRO A 1 98 ? -7.091 14.922 7.461 1.00 86.19 98 PRO A O 1
ATOM 782 N N . LEU A 1 99 ? -7.987 13.654 5.841 1.00 88.06 99 LEU A N 1
ATOM 783 C CA . LEU A 1 99 ? -8.613 12.668 6.735 1.00 88.06 99 LEU A CA 1
ATOM 784 C C . LEU A 1 99 ? -7.691 11.484 7.078 1.00 88.06 99 LEU A C 1
ATOM 786 O O . LEU A 1 99 ? -8.100 10.560 7.783 1.00 88.06 99 LEU A O 1
ATOM 790 N N . GLY A 1 100 ? -6.445 11.520 6.619 1.00 91.12 100 GLY A N 1
ATOM 791 C CA . GLY A 1 100 ? -5.477 10.448 6.760 1.00 91.12 100 GLY A CA 1
ATOM 792 C C . GLY A 1 100 ? -5.695 9.312 5.766 1.00 91.12 100 GLY A C 1
ATOM 793 O O . GLY A 1 100 ? -6.814 9.048 5.314 1.00 91.12 100 GLY A O 1
ATOM 794 N N . ASP A 1 101 ? -4.594 8.627 5.497 1.00 96.88 101 ASP A N 1
ATOM 795 C CA . ASP A 1 101 ? -4.495 7.512 4.567 1.00 96.88 101 ASP A CA 1
ATOM 796 C C . ASP A 1 101 ? -4.181 6.206 5.295 1.00 96.88 101 ASP A C 1
ATOM 798 O O . ASP A 1 101 ? -3.876 6.192 6.491 1.00 96.88 101 ASP A O 1
ATOM 802 N N . ILE A 1 102 ? -4.311 5.100 4.568 1.00 98.00 102 ILE A N 1
ATOM 803 C CA . ILE A 1 102 ? -3.766 3.811 4.978 1.00 98.00 102 ILE A CA 1
ATOM 804 C C . ILE A 1 102 ? -2.316 3.800 4.505 1.00 98.00 102 ILE A C 1
ATOM 806 O O . ILE A 1 102 ? -2.041 3.701 3.308 1.00 98.00 102 ILE A O 1
ATOM 810 N N . VAL A 1 103 ? -1.390 3.927 5.446 1.00 97.94 103 VAL A N 1
ATOM 811 C CA . VAL A 1 103 ? 0.041 3.841 5.185 1.00 97.94 103 VAL A CA 1
ATOM 812 C C . VAL A 1 103 ? 0.419 2.371 5.109 1.00 97.94 103 VAL A C 1
ATOM 814 O O . VAL A 1 103 ? 0.189 1.623 6.057 1.00 97.94 103 VAL A O 1
ATOM 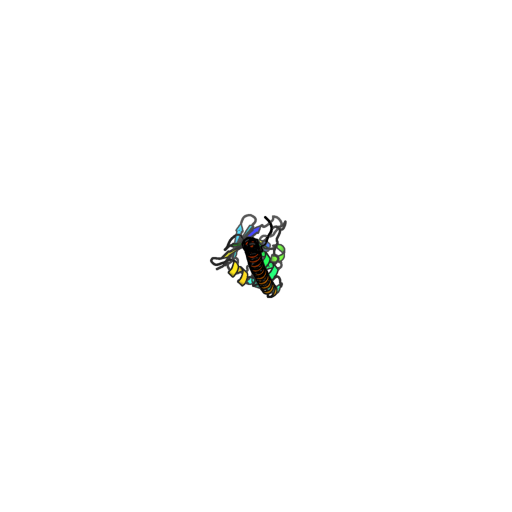817 N N . VAL A 1 104 ? 1.017 1.964 3.995 1.00 98.25 104 VAL A N 1
ATOM 818 C CA . VAL A 1 104 ? 1.463 0.591 3.767 1.00 98.25 104 VAL A CA 1
ATOM 819 C C . VAL A 1 104 ? 2.970 0.595 3.571 1.00 98.25 104 VAL A C 1
ATOM 821 O O . VAL A 1 104 ? 3.470 1.160 2.599 1.00 98.25 104 VAL A O 1
ATOM 824 N N . THR A 1 105 ? 3.683 -0.070 4.471 1.00 98.44 105 THR A N 1
ATOM 825 C CA . THR A 1 105 ? 5.113 -0.352 4.343 1.00 98.44 105 THR A CA 1
ATOM 826 C C . THR A 1 105 ? 5.287 -1.810 3.949 1.00 98.44 105 THR A C 1
ATOM 828 O O . THR A 1 105 ? 4.757 -2.703 4.609 1.00 98.44 105 THR A O 1
ATOM 831 N N . ILE A 1 106 ? 6.018 -2.049 2.867 1.00 98.06 106 ILE A N 1
ATOM 832 C CA . IL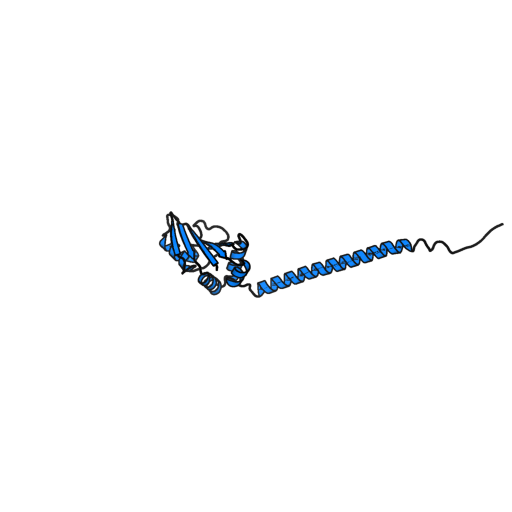E A 1 106 ? 6.302 -3.380 2.340 1.00 98.06 106 ILE A CA 1
ATOM 833 C C . ILE A 1 106 ? 7.808 -3.599 2.427 1.00 98.06 106 ILE A C 1
ATOM 835 O O . ILE A 1 106 ? 8.579 -2.840 1.842 1.00 98.06 106 ILE A O 1
ATOM 839 N N . GLU A 1 107 ? 8.199 -4.650 3.134 1.00 97.50 107 GLU A N 1
ATOM 840 C CA . GLU A 1 107 ? 9.581 -5.088 3.317 1.00 97.50 107 GLU A CA 1
ATOM 841 C C . GLU A 1 107 ? 9.763 -6.470 2.678 1.00 97.50 107 GLU A C 1
ATOM 843 O O . GLU A 1 107 ? 8.891 -7.335 2.799 1.00 97.50 107 GLU A O 1
ATOM 848 N N . THR A 1 108 ? 10.890 -6.704 2.009 1.00 96.00 108 THR A N 1
ATOM 849 C CA . THR A 1 108 ? 11.248 -8.012 1.439 1.00 96.00 108 THR A CA 1
ATOM 850 C C . THR A 1 108 ? 12.644 -8.448 1.868 1.00 96.00 108 THR A C 1
ATOM 852 O O . THR A 1 108 ? 13.547 -7.632 2.013 1.00 96.00 108 THR A O 1
ATOM 855 N N . ASP A 1 109 ? 12.839 -9.753 2.051 1.00 92.38 109 ASP A N 1
ATOM 856 C CA . ASP A 1 109 ? 14.165 -10.317 2.339 1.00 92.38 109 ASP A CA 1
ATOM 857 C C . ASP A 1 109 ? 15.076 -10.358 1.099 1.00 92.38 109 ASP A C 1
ATOM 859 O O . ASP A 1 109 ? 16.303 -10.374 1.241 1.00 92.38 109 ASP A O 1
ATOM 863 N N . ASP A 1 110 ? 14.475 -10.385 -0.096 1.00 90.31 110 ASP A N 1
ATOM 864 C CA . ASP A 1 110 ? 15.154 -10.426 -1.398 1.00 90.31 110 ASP A CA 1
ATOM 865 C C . ASP A 1 110 ? 15.392 -8.993 -1.934 1.00 90.31 110 ASP A C 1
ATOM 867 O O . ASP A 1 110 ? 15.583 -8.060 -1.154 1.00 90.31 110 ASP A O 1
ATOM 871 N N . SER A 1 111 ? 15.389 -8.800 -3.253 1.00 93.44 111 SER A N 1
ATOM 872 C CA . SER A 1 111 ? 15.405 -7.494 -3.913 1.00 93.44 111 SER A CA 1
ATOM 873 C C . SER A 1 111 ? 14.009 -6.869 -3.978 1.00 93.44 111 SER A C 1
ATOM 875 O O . SER A 1 111 ? 13.044 -7.512 -4.408 1.00 93.44 111 SER A O 1
ATOM 877 N N . LEU A 1 112 ? 13.905 -5.579 -3.635 1.00 94.19 112 LEU A N 1
ATOM 878 C CA . LEU A 1 112 ? 12.690 -4.801 -3.876 1.00 94.19 112 LEU A CA 1
ATOM 879 C C . LEU A 1 112 ? 12.315 -4.813 -5.361 1.00 94.19 112 LEU A C 1
ATOM 881 O O . LEU A 1 112 ? 11.143 -4.936 -5.684 1.00 94.19 112 LEU A O 1
ATOM 885 N N . GLU A 1 113 ? 13.281 -4.739 -6.275 1.00 92.44 113 GLU A N 1
ATOM 886 C CA . GLU A 1 113 ? 13.006 -4.680 -7.716 1.00 92.44 113 GLU A CA 1
ATOM 887 C C . GLU A 1 113 ? 12.279 -5.939 -8.205 1.00 92.44 113 GLU A C 1
ATOM 889 O O . GLU A 1 113 ? 11.293 -5.837 -8.934 1.00 92.44 113 GLU A O 1
ATOM 894 N N . HIS A 1 114 ? 12.700 -7.114 -7.722 1.00 92.00 114 HIS A N 1
ATOM 895 C CA . HIS A 1 114 ? 12.025 -8.382 -8.009 1.00 92.00 114 HIS A CA 1
ATOM 896 C C . HIS A 1 114 ? 10.596 -8.394 -7.457 1.00 92.00 114 HIS A C 1
ATOM 898 O O . HIS A 1 114 ? 9.664 -8.755 -8.173 1.00 92.00 114 HIS A O 1
ATOM 904 N N . LEU A 1 115 ? 10.403 -7.929 -6.218 1.00 92.81 115 LEU A N 1
ATOM 905 C CA . LEU A 1 115 ? 9.070 -7.807 -5.623 1.00 92.81 115 LEU A CA 1
ATOM 906 C C . LEU A 1 115 ? 8.165 -6.884 -6.452 1.00 92.81 115 LEU A C 1
ATOM 908 O O . LEU A 1 115 ? 6.997 -7.196 -6.675 1.00 92.81 115 LEU A O 1
ATOM 912 N N . LEU A 1 116 ? 8.685 -5.749 -6.925 1.00 92.19 116 LEU A N 1
ATOM 913 C CA . LEU A 1 116 ? 7.918 -4.807 -7.742 1.00 92.19 116 LEU A CA 1
ATOM 914 C C . LEU A 1 116 ? 7.545 -5.395 -9.105 1.00 92.19 116 LEU A C 1
ATOM 916 O O . LEU A 1 116 ? 6.440 -5.145 -9.589 1.00 92.19 116 LEU A O 1
ATOM 920 N N . ASP A 1 117 ? 8.429 -6.187 -9.707 1.00 91.31 117 ASP A N 1
ATOM 921 C CA . ASP A 1 117 ? 8.155 -6.890 -10.960 1.00 91.31 117 ASP A CA 1
ATOM 922 C C . ASP A 1 117 ? 7.127 -8.019 -10.788 1.00 91.31 117 ASP A C 1
ATOM 924 O O . ASP A 1 117 ? 6.314 -8.235 -11.687 1.00 91.31 117 ASP A O 1
ATOM 928 N N . GLU A 1 118 ? 7.081 -8.678 -9.628 1.00 90.12 118 GLU A N 1
ATOM 929 C CA . GLU A 1 118 ? 6.016 -9.631 -9.294 1.00 90.12 118 GLU A CA 1
ATOM 930 C C . GLU A 1 118 ? 4.668 -8.933 -9.064 1.00 90.12 118 GLU A C 1
ATOM 932 O O . GLU A 1 118 ? 3.647 -9.340 -9.624 1.00 90.12 118 GLU A O 1
ATOM 937 N N . VAL A 1 119 ? 4.654 -7.871 -8.252 1.00 89.62 119 VAL A N 1
ATOM 938 C CA . VAL A 1 119 ? 3.426 -7.175 -7.829 1.00 89.62 119 VAL A CA 1
ATOM 939 C C . VAL A 1 119 ? 2.797 -6.391 -8.978 1.00 89.62 119 VAL A C 1
ATOM 941 O O . VAL A 1 119 ? 1.574 -6.386 -9.149 1.00 89.62 119 VAL A O 1
ATOM 944 N N . ALA A 1 120 ? 3.620 -5.712 -9.769 1.00 89.25 120 ALA A N 1
ATOM 945 C CA . ALA A 1 120 ? 3.181 -4.862 -10.861 1.00 89.25 120 ALA A CA 1
ATOM 946 C C . ALA A 1 120 ? 4.166 -4.981 -12.036 1.00 89.25 120 ALA A C 1
ATOM 948 O O . ALA A 1 120 ? 4.996 -4.088 -12.231 1.00 89.25 120 ALA A O 1
ATOM 949 N N . PRO A 1 121 ? 4.088 -6.071 -12.827 1.00 84.50 121 PRO A N 1
ATOM 950 C CA . PRO A 1 121 ? 5.015 -6.311 -13.927 1.00 84.50 121 PRO A CA 1
ATOM 951 C C . PRO A 1 121 ? 4.950 -5.187 -14.963 1.00 84.50 121 PRO A C 1
ATOM 953 O O . PRO A 1 121 ? 3.851 -4.678 -15.233 1.00 84.50 121 PRO A O 1
ATOM 956 N N . PRO A 1 122 ? 6.096 -4.824 -15.567 1.00 79.69 122 PRO A N 1
ATOM 957 C CA . PRO A 1 122 ? 6.156 -3.739 -16.527 1.00 79.69 122 PRO A CA 1
ATOM 958 C C . PRO A 1 122 ? 5.320 -4.043 -17.769 1.00 79.69 122 PRO A C 1
ATOM 960 O O . PRO A 1 122 ? 5.201 -5.190 -18.216 1.00 79.69 122 PRO A O 1
ATOM 963 N N . THR A 1 123 ? 4.751 -3.001 -18.362 1.00 80.44 123 THR A N 1
ATOM 964 C CA . THR A 1 123 ? 4.001 -3.147 -19.612 1.00 80.44 123 THR A CA 1
ATOM 965 C C . THR A 1 123 ? 4.926 -3.250 -20.819 1.00 80.44 123 THR A C 1
ATOM 967 O O . THR A 1 123 ? 6.092 -2.856 -20.798 1.00 80.44 123 THR A O 1
ATOM 970 N N . ARG A 1 124 ? 4.378 -3.723 -21.946 1.00 75.81 124 ARG A N 1
ATOM 971 C CA . ARG A 1 124 ? 5.094 -3.745 -23.232 1.00 75.81 124 ARG A CA 1
ATOM 972 C C . ARG A 1 124 ? 5.598 -2.357 -23.642 1.00 75.81 124 ARG A C 1
ATOM 974 O O . ARG A 1 124 ? 6.654 -2.256 -24.256 1.00 75.81 124 ARG A O 1
ATOM 981 N N . GLN A 1 125 ? 4.852 -1.306 -23.299 1.00 73.31 125 GLN A N 1
ATOM 982 C CA . GLN A 1 125 ? 5.246 0.077 -23.561 1.00 73.31 125 GLN A CA 1
ATOM 983 C C . GLN A 1 125 ? 6.458 0.482 -22.717 1.00 73.31 125 GLN A C 1
ATOM 985 O O . GLN A 1 125 ? 7.396 1.066 -23.251 1.00 73.31 125 GLN A O 1
ATOM 99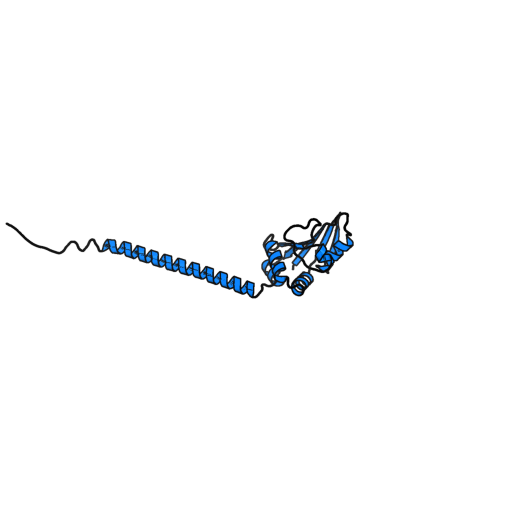0 N N . GLU A 1 126 ? 6.485 0.121 -21.432 1.00 70.44 126 GLU A N 1
ATOM 991 C CA . GLU A 1 126 ? 7.639 0.377 -20.564 1.00 70.44 126 GLU A CA 1
ATOM 992 C C . GLU A 1 126 ? 8.888 -0.390 -21.011 1.00 70.44 126 GLU A C 1
ATOM 994 O O . GLU A 1 126 ? 9.985 0.174 -21.008 1.00 70.44 126 GLU A O 1
ATOM 999 N N . ILE A 1 127 ? 8.730 -1.648 -21.442 1.00 76.94 127 ILE A N 1
ATOM 1000 C CA . ILE A 1 127 ? 9.827 -2.456 -21.994 1.00 76.94 127 ILE A CA 1
ATOM 1001 C C . ILE A 1 127 ? 10.389 -1.783 -23.253 1.00 76.94 127 ILE A C 1
ATOM 1003 O O . ILE A 1 127 ? 11.584 -1.495 -23.308 1.00 76.94 127 ILE A O 1
ATOM 1007 N N . ALA A 1 128 ? 9.529 -1.427 -24.212 1.00 74.25 128 ALA A N 1
ATOM 1008 C CA . ALA A 1 128 ? 9.945 -0.742 -25.436 1.00 74.25 128 ALA A CA 1
ATOM 1009 C C . ALA A 1 128 ? 10.617 0.619 -25.150 1.00 74.25 128 ALA A C 1
ATOM 1011 O O . ALA A 1 128 ? 11.623 0.969 -25.768 1.00 74.25 128 ALA A O 1
ATOM 1012 N N . ALA A 1 129 ? 10.111 1.384 -24.176 1.00 74.44 129 ALA A N 1
ATOM 1013 C CA . ALA A 1 129 ? 10.711 2.653 -23.763 1.00 74.44 129 ALA A CA 1
ATOM 1014 C C . ALA A 1 129 ? 12.085 2.472 -23.093 1.00 74.44 129 ALA A C 1
ATOM 1016 O O . ALA A 1 129 ? 12.960 3.337 -23.205 1.00 74.44 129 ALA A O 1
ATOM 1017 N N . ARG A 1 130 ? 12.297 1.364 -22.372 1.00 75.62 130 ARG A N 1
ATOM 1018 C CA . ARG A 1 130 ? 13.602 1.006 -21.796 1.00 75.62 130 ARG A CA 1
ATOM 1019 C C . ARG A 1 130 ? 14.604 0.635 -22.889 1.00 75.62 130 ARG A C 1
ATOM 1021 O O . ARG A 1 130 ? 15.717 1.157 -22.875 1.00 75.62 130 ARG A O 1
ATOM 1028 N N . GLU A 1 131 ? 14.203 -0.197 -23.845 1.00 77.00 131 GLU A N 1
ATOM 1029 C CA . GLU A 1 131 ? 15.035 -0.600 -24.988 1.00 77.00 131 GLU A CA 1
ATOM 1030 C C . GLU A 1 131 ? 15.434 0.602 -25.853 1.00 77.00 131 GLU A C 1
ATOM 1032 O O . GLU A 1 131 ? 16.613 0.778 -26.166 1.00 77.00 131 GLU A O 1
ATOM 1037 N N . GLY A 1 132 ? 14.484 1.494 -26.152 1.00 72.62 132 GLY A N 1
ATOM 1038 C CA . GLY A 1 132 ? 14.757 2.733 -26.879 1.00 72.62 132 GLY A CA 1
ATOM 1039 C C . GLY A 1 132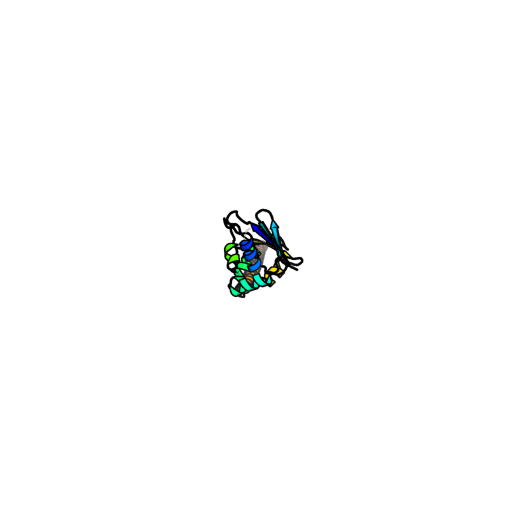 ? 15.791 3.618 -26.174 1.00 72.62 132 GLY A C 1
ATOM 1040 O O . GLY A 1 132 ? 16.719 4.111 -26.816 1.00 72.62 132 GLY A O 1
ATOM 1041 N N . ARG A 1 133 ? 15.699 3.767 -24.841 1.00 74.88 133 ARG A N 1
ATOM 1042 C CA . ARG A 1 133 ? 16.691 4.521 -24.052 1.00 74.88 133 ARG A CA 1
ATOM 1043 C C . ARG A 1 133 ? 18.087 3.909 -24.144 1.00 74.88 133 ARG A C 1
ATOM 1045 O O . ARG A 1 133 ? 19.037 4.650 -24.393 1.00 74.88 133 ARG A O 1
ATOM 1052 N N . ILE A 1 134 ? 18.209 2.587 -24.011 1.00 74.31 134 ILE A N 1
ATOM 1053 C CA . ILE A 1 134 ? 19.498 1.888 -24.140 1.00 74.31 134 ILE A CA 1
ATOM 1054 C C . ILE A 1 134 ? 20.091 2.127 -25.533 1.00 74.31 134 ILE A C 1
ATOM 1056 O O . ILE A 1 134 ? 21.233 2.566 -25.641 1.00 74.31 134 ILE A O 1
ATOM 1060 N N . MET A 1 135 ? 19.297 1.956 -26.593 1.00 64.19 135 MET A N 1
ATOM 1061 C CA . MET A 1 135 ? 19.760 2.150 -27.969 1.00 64.19 135 MET A CA 1
ATOM 1062 C C . MET A 1 135 ? 20.239 3.589 -28.232 1.00 64.19 135 MET A C 1
ATOM 1064 O O . MET A 1 135 ? 21.256 3.795 -28.896 1.00 64.19 135 MET A O 1
ATOM 1068 N N . THR A 1 136 ? 19.556 4.598 -27.676 1.00 68.31 136 THR A N 1
ATOM 1069 C CA . THR A 1 136 ? 19.986 6.006 -27.793 1.00 68.31 136 THR A CA 1
ATOM 1070 C C . THR A 1 136 ? 21.241 6.335 -26.981 1.00 68.31 136 THR A C 1
ATOM 1072 O O . THR A 1 136 ? 22.052 7.146 -27.428 1.00 68.31 136 THR A O 1
ATOM 1075 N N . ALA A 1 137 ? 21.423 5.711 -25.813 1.00 67.44 137 ALA A N 1
ATOM 1076 C CA . ALA A 1 137 ? 22.610 5.893 -24.983 1.00 67.44 137 ALA A CA 1
ATOM 1077 C C . ALA A 1 137 ? 23.846 5.266 -25.642 1.00 67.44 137 ALA A C 1
ATOM 1079 O O . ALA A 1 137 ? 24.880 5.924 -25.745 1.00 67.44 137 ALA A O 1
ATOM 1080 N N . THR A 1 138 ? 23.711 4.046 -26.175 1.00 63.44 138 THR A N 1
ATOM 1081 C CA . THR A 1 138 ? 24.766 3.386 -26.951 1.00 63.44 138 THR A CA 1
ATOM 1082 C C . THR A 1 138 ? 25.137 4.216 -28.174 1.00 63.44 138 THR A C 1
ATOM 1084 O O . THR A 1 138 ? 26.310 4.512 -28.351 1.00 63.44 138 THR A O 1
ATOM 1087 N N . ARG A 1 139 ? 24.158 4.699 -28.956 1.00 60.25 139 ARG A N 1
ATOM 1088 C CA . ARG A 1 139 ? 24.428 5.514 -30.153 1.00 60.25 139 ARG A CA 1
ATOM 1089 C C . ARG A 1 139 ? 25.165 6.821 -29.841 1.00 60.25 139 ARG A C 1
ATOM 1091 O O . ARG A 1 139 ? 26.042 7.205 -30.604 1.00 60.25 139 ARG A O 1
ATOM 1098 N N . ARG A 1 140 ? 24.849 7.496 -28.727 1.00 58.66 140 ARG A N 1
ATOM 1099 C CA . ARG A 1 140 ? 25.613 8.678 -28.280 1.00 58.66 140 ARG A CA 1
ATOM 1100 C C . ARG A 1 140 ? 27.049 8.327 -27.898 1.00 58.66 140 ARG A C 1
ATOM 1102 O O . ARG A 1 140 ? 27.948 9.088 -28.223 1.00 58.66 140 ARG A O 1
ATOM 1109 N N . SER A 1 141 ? 27.263 7.189 -27.240 1.00 58.84 141 SER A N 1
ATOM 1110 C CA . SER A 1 141 ? 28.607 6.719 -26.893 1.00 58.84 141 SER A CA 1
ATOM 1111 C C . SER A 1 141 ? 29.423 6.325 -28.130 1.00 58.84 141 SER A C 1
ATOM 1113 O O . SER A 1 141 ? 30.628 6.554 -28.139 1.00 58.84 141 SER A O 1
ATOM 1115 N N . SER A 1 142 ? 28.790 5.753 -29.161 1.00 61.56 142 SER A N 1
ATOM 1116 C CA . SER A 1 142 ? 29.445 5.409 -30.431 1.00 61.56 142 SER A CA 1
ATOM 1117 C C . SER A 1 142 ? 29.869 6.662 -31.191 1.00 61.56 142 SER A C 1
ATOM 1119 O O . SER A 1 142 ? 31.038 6.795 -31.528 1.00 61.56 142 SER A O 1
ATOM 1121 N N . LEU A 1 143 ? 28.948 7.621 -31.344 1.00 61.22 143 LEU A N 1
ATOM 1122 C CA . LEU A 1 143 ? 29.218 8.872 -32.052 1.00 61.22 143 LEU A CA 1
ATOM 1123 C C . LEU A 1 143 ? 30.310 9.695 -31.367 1.00 61.22 143 LEU A C 1
ATOM 1125 O O . LEU A 1 143 ? 31.189 10.201 -32.045 1.00 61.22 143 LEU A O 1
ATOM 1129 N N . HIS A 1 144 ? 30.307 9.779 -30.034 1.00 59.34 144 HIS A N 1
ATOM 1130 C CA . HIS A 1 144 ? 31.342 10.526 -29.315 1.00 59.34 144 HIS A CA 1
ATOM 1131 C C . HIS A 1 144 ? 32.730 9.883 -29.458 1.00 59.34 144 HIS A C 1
ATOM 1133 O O . HIS A 1 144 ? 33.733 10.584 -29.513 1.00 59.34 144 HIS A O 1
ATOM 1139 N N . ARG A 1 145 ? 32.792 8.548 -29.560 1.00 59.22 145 ARG A N 1
ATOM 1140 C CA . ARG A 1 145 ? 34.038 7.824 -29.819 1.00 59.22 145 ARG A CA 1
ATOM 1141 C C . ARG A 1 145 ? 34.539 8.051 -31.249 1.00 59.22 145 ARG A C 1
ATOM 1143 O O . ARG A 1 145 ? 35.722 8.311 -31.419 1.00 59.22 145 ARG A O 1
ATOM 1150 N N . GLU A 1 146 ? 33.657 7.979 -32.245 1.00 61.25 146 GLU A N 1
ATOM 1151 C CA . GLU A 1 146 ? 33.996 8.250 -33.651 1.00 61.25 146 GLU A CA 1
ATOM 1152 C C . GLU A 1 146 ? 34.437 9.708 -33.854 1.00 61.25 146 GLU A C 1
ATOM 1154 O O . GLU A 1 146 ? 35.402 9.972 -34.562 1.00 61.25 146 GLU A O 1
ATOM 1159 N N . GLU A 1 147 ? 33.782 10.657 -33.186 1.00 60.50 147 GLU A N 1
ATOM 1160 C CA . GLU A 1 147 ? 34.114 12.083 -33.246 1.00 60.50 147 GLU A CA 1
ATOM 1161 C C . GLU A 1 147 ? 35.471 12.372 -32.580 1.00 60.50 147 GLU A C 1
ATOM 1163 O O . GLU A 1 147 ? 36.299 13.064 -33.164 1.00 60.50 147 GLU A O 1
ATOM 1168 N N . SER A 1 148 ? 35.770 11.742 -31.434 1.00 59.84 148 SER A N 1
ATOM 1169 C CA . SER A 1 148 ? 37.105 11.804 -30.812 1.00 59.84 148 SER A CA 1
ATOM 1170 C C . SER A 1 148 ? 38.202 11.141 -31.657 1.00 59.84 148 SER A C 1
ATOM 1172 O O . SER A 1 148 ? 39.333 11.621 -31.674 1.00 59.84 148 SER A O 1
ATOM 1174 N N . GLU A 1 149 ? 37.904 10.040 -32.356 1.00 65.56 149 GLU A N 1
ATOM 1175 C CA . GLU A 1 149 ? 38.854 9.390 -33.271 1.00 65.56 149 GLU A CA 1
ATOM 1176 C C . GLU A 1 149 ? 39.138 10.280 -34.497 1.00 65.56 149 GLU A C 1
ATOM 1178 O O . GLU A 1 149 ? 40.293 10.408 -34.900 1.00 65.56 149 GLU A O 1
ATOM 1183 N N . LEU A 1 150 ? 38.125 10.963 -35.043 1.00 61.53 150 LEU A N 1
ATOM 1184 C CA . LEU A 1 150 ? 38.292 11.913 -36.148 1.00 61.53 150 LEU A CA 1
ATOM 1185 C C . LEU A 1 150 ? 39.034 13.191 -35.730 1.00 61.53 150 LEU A C 1
ATOM 1187 O O . LEU A 1 150 ? 39.881 13.658 -36.489 1.00 61.53 150 LEU A O 1
ATOM 1191 N N . GLU A 1 151 ? 38.781 13.729 -34.535 1.00 64.81 151 GLU A N 1
ATOM 1192 C CA . GLU A 1 151 ? 39.559 14.850 -33.985 1.00 64.81 151 GLU A CA 1
ATOM 1193 C C . GLU A 1 151 ? 41.022 14.461 -33.738 1.00 64.81 151 GLU A C 1
ATOM 1195 O O . GLU A 1 151 ? 41.927 15.223 -34.077 1.00 64.81 151 GLU A O 1
ATOM 1200 N N . ALA A 1 152 ? 41.278 13.258 -33.210 1.00 65.94 152 ALA A N 1
ATOM 1201 C CA . ALA A 1 152 ? 42.636 12.754 -33.014 1.00 65.94 152 ALA A CA 1
ATOM 1202 C C . ALA A 1 152 ? 43.378 12.560 -34.347 1.00 65.94 152 ALA A C 1
ATOM 1204 O O . ALA A 1 152 ? 44.554 12.907 -34.451 1.00 65.94 152 ALA A O 1
ATOM 1205 N N . ILE A 1 153 ? 42.694 12.053 -35.379 1.00 67.25 153 ILE A N 1
ATOM 1206 C CA . ILE A 1 153 ? 43.245 11.944 -36.737 1.00 67.25 153 ILE A CA 1
ATOM 1207 C C . ILE A 1 153 ? 43.509 13.336 -37.324 1.00 67.25 153 ILE A C 1
ATOM 1209 O O . ILE A 1 153 ? 44.582 13.560 -37.876 1.00 67.25 153 ILE A O 1
ATOM 1213 N N . GLY A 1 154 ? 42.578 14.284 -37.177 1.00 64.62 154 GLY A N 1
ATOM 1214 C CA . GLY A 1 154 ? 42.749 15.663 -37.640 1.00 64.62 154 GLY A CA 1
ATOM 1215 C C . GLY A 1 154 ? 43.942 16.357 -36.983 1.00 64.62 154 GLY A C 1
ATOM 1216 O O . GLY A 1 154 ? 44.760 16.947 -37.680 1.00 64.62 154 GLY A O 1
ATOM 1217 N N . SER A 1 155 ? 44.100 16.204 -35.666 1.00 65.25 155 SER A N 1
ATOM 1218 C CA . SER A 1 155 ? 45.252 16.724 -34.920 1.00 65.25 155 SER A CA 1
ATOM 1219 C C . SER A 1 155 ? 46.572 16.062 -35.333 1.00 65.25 155 SER A C 1
ATOM 1221 O O . SER A 1 155 ? 47.588 16.746 -35.446 1.00 65.25 155 SER A O 1
ATOM 1223 N N . ALA A 1 156 ? 46.576 14.752 -35.597 1.00 61.94 156 ALA A N 1
ATOM 1224 C CA . ALA A 1 156 ? 47.767 14.045 -36.068 1.00 61.94 156 ALA A CA 1
ATOM 1225 C C . ALA A 1 156 ? 48.179 14.478 -37.484 1.00 61.94 156 ALA A C 1
ATOM 1227 O O . ALA A 1 156 ? 49.368 14.606 -37.763 1.00 61.94 156 ALA A O 1
ATOM 1228 N N . ILE A 1 157 ? 47.205 14.736 -38.360 1.00 65.31 157 ILE A N 1
ATOM 1229 C CA . ILE A 1 157 ? 47.448 15.290 -39.692 1.00 65.31 157 ILE A CA 1
ATOM 1230 C C . ILE A 1 157 ? 48.045 16.695 -39.553 1.00 65.31 157 ILE A C 1
ATOM 1232 O O . ILE A 1 157 ? 49.119 16.931 -40.088 1.00 65.31 157 ILE A O 1
ATOM 1236 N N . ASP A 1 158 ? 47.426 17.583 -38.771 1.00 56.84 158 ASP A N 1
ATOM 1237 C CA . ASP A 1 158 ? 47.889 18.966 -38.548 1.00 56.84 158 ASP A CA 1
ATOM 1238 C C . ASP A 1 158 ? 49.327 19.035 -37.993 1.00 56.84 158 ASP A C 1
ATOM 1240 O O . ASP A 1 158 ? 50.118 19.892 -38.375 1.00 56.84 158 ASP A O 1
ATOM 1244 N N . THR A 1 159 ? 49.709 18.066 -37.154 1.00 57.66 159 THR A N 1
ATOM 1245 C CA . THR A 1 159 ? 51.080 17.963 -36.621 1.00 57.66 159 THR A CA 1
ATOM 1246 C C . THR A 1 159 ? 52.068 17.400 -37.655 1.00 57.66 159 THR A C 1
ATOM 1248 O O . THR A 1 159 ? 53.222 17.812 -37.679 1.00 57.66 159 THR A O 1
ATOM 1251 N N . GLY A 1 160 ? 51.629 16.493 -38.537 1.00 55.38 160 GLY A N 1
ATOM 1252 C CA . GLY A 1 160 ? 52.466 15.885 -39.582 1.00 55.38 160 GLY A CA 1
ATOM 1253 C C . GLY A 1 160 ? 52.721 16.776 -40.805 1.00 55.38 160 GLY A C 1
ATOM 1254 O O . GLY A 1 160 ? 53.720 16.585 -41.492 1.00 55.38 160 GLY A O 1
ATOM 1255 N N . TRP A 1 161 ? 51.866 17.771 -41.069 1.00 49.75 161 TRP A N 1
ATOM 1256 C CA . TRP A 1 161 ? 52.119 18.788 -42.103 1.00 49.75 161 TRP A CA 1
ATOM 1257 C C . TRP A 1 161 ? 53.201 19.796 -41.696 1.00 49.75 161 TRP A C 1
ATOM 1259 O O . TRP A 1 161 ? 53.837 20.375 -42.568 1.00 49.75 161 TRP A O 1
ATOM 1269 N N . HIS A 1 162 ? 53.472 19.954 -40.397 1.00 45.50 162 HIS A N 1
ATOM 1270 C CA . HIS A 1 162 ? 54.520 20.848 -39.897 1.00 45.50 162 HIS A CA 1
ATOM 1271 C C . HIS A 1 162 ? 55.945 20.264 -39.987 1.00 45.50 162 HIS A C 1
ATOM 1273 O O . HIS A 1 162 ? 56.903 21.016 -39.844 1.00 45.50 162 HIS A O 1
ATOM 1279 N N . GLU A 1 163 ? 56.101 18.955 -40.231 1.00 47.41 163 GLU A N 1
ATOM 1280 C CA . GLU A 1 163 ? 57.410 18.294 -40.412 1.00 47.41 163 GLU A CA 1
ATOM 1281 C C . GLU A 1 163 ? 57.835 18.162 -41.888 1.00 47.41 163 GLU A C 1
ATOM 1283 O O . GLU A 1 163 ? 58.987 17.838 -42.154 1.00 47.41 163 GLU A O 1
ATOM 1288 N N . LEU A 1 164 ? 56.940 18.420 -42.853 1.00 43.88 164 LEU A N 1
ATOM 1289 C CA . LEU A 1 164 ? 57.235 18.301 -44.293 1.00 43.88 164 LEU A CA 1
ATOM 1290 C C . LEU A 1 164 ? 57.444 19.648 -45.008 1.00 43.88 164 LEU A C 1
ATOM 1292 O O . LEU A 1 164 ? 57.842 19.648 -46.168 1.00 43.88 164 LEU A O 1
ATOM 1296 N N . GLU A 1 165 ? 57.229 20.784 -44.336 1.00 43.16 165 GLU A N 1
ATOM 1297 C CA . GLU A 1 165 ? 57.533 22.124 -44.879 1.00 43.16 165 GLU A CA 1
ATOM 1298 C C . GLU A 1 165 ? 58.967 22.611 -44.572 1.00 43.16 165 GLU A C 1
ATOM 1300 O O . GLU A 1 165 ? 59.346 23.679 -45.041 1.00 43.16 165 GLU A O 1
ATOM 1305 N N . GLU A 1 166 ? 59.797 21.847 -43.846 1.00 45.88 166 GLU A N 1
ATOM 1306 C CA . GLU A 1 166 ? 61.217 22.202 -43.618 1.00 45.88 166 GLU A CA 1
ATOM 1307 C C . GLU A 1 166 ? 62.208 21.546 -44.610 1.00 45.88 166 GLU A C 1
ATOM 1309 O O . GLU A 1 166 ? 63.392 21.872 -44.577 1.00 45.88 166 GLU A O 1
ATOM 1314 N N . GLU A 1 167 ? 61.762 20.671 -45.525 1.00 45.47 167 GLU A N 1
ATOM 1315 C CA . GLU A 1 167 ? 62.641 19.987 -46.504 1.00 45.47 167 GLU A CA 1
ATOM 1316 C C . GLU A 1 167 ? 62.465 20.435 -47.975 1.00 45.47 167 GLU A C 1
ATOM 1318 O O . GLU A 1 167 ? 63.123 19.879 -48.853 1.00 45.47 167 GLU A O 1
ATOM 1323 N N . GLU A 1 168 ? 61.646 21.453 -48.279 1.00 45.16 168 GLU A N 1
ATOM 1324 C CA . GLU A 1 168 ? 61.486 21.978 -49.658 1.00 45.16 168 GLU A CA 1
ATOM 1325 C C . GLU A 1 168 ? 62.131 23.359 -49.917 1.00 45.16 168 GLU A C 1
ATOM 1327 O O . GLU A 1 168 ? 61.862 23.969 -50.948 1.00 45.16 168 GLU A O 1
ATOM 1332 N N . ASP A 1 169 ? 63.038 23.836 -49.052 1.00 44.56 169 ASP A N 1
ATOM 1333 C CA . ASP A 1 169 ? 63.812 25.077 -49.295 1.00 44.56 169 ASP A CA 1
ATOM 1334 C C . ASP A 1 169 ? 65.288 24.846 -49.705 1.00 44.56 169 ASP A C 1
ATOM 1336 O O . ASP A 1 169 ? 66.022 25.798 -49.974 1.00 44.56 169 ASP A O 1
ATOM 1340 N N . GLU A 1 170 ? 65.742 23.595 -49.850 1.00 49.00 170 GLU A N 1
ATOM 1341 C CA . GLU A 1 170 ? 67.035 23.268 -50.473 1.00 49.00 170 GLU A CA 1
ATOM 1342 C C . GLU A 1 170 ? 66.811 22.479 -51.765 1.00 49.00 170 GLU A C 1
ATOM 1344 O O . GLU A 1 170 ? 66.809 21.256 -51.747 1.00 49.00 170 GLU A O 1
ATOM 1349 N N . VAL A 1 171 ? 66.609 23.173 -52.889 1.00 52.34 171 VAL A N 1
ATOM 1350 C CA . VAL A 1 171 ? 67.046 22.798 -54.254 1.00 52.34 171 VAL A CA 1
ATOM 1351 C C . VAL A 1 171 ? 66.369 23.768 -55.220 1.00 52.34 171 VAL A C 1
ATOM 1353 O O . VAL A 1 171 ? 65.247 23.548 -55.642 1.00 52.34 171 VAL A O 1
ATOM 1356 N N . PHE A 1 172 ? 67.054 24.858 -55.566 1.00 43.19 172 PHE A N 1
ATOM 1357 C CA . PHE A 1 172 ? 67.147 25.379 -56.937 1.00 43.19 172 PHE A CA 1
ATOM 1358 C C . PHE A 1 172 ? 68.233 26.470 -56.975 1.00 43.19 172 PHE A C 1
ATOM 1360 O O . PHE A 1 172 ? 68.082 27.530 -56.370 1.00 43.19 172 PHE A O 1
ATOM 1367 N N . GLY A 1 173 ? 69.346 26.164 -57.659 1.00 47.66 173 GLY A N 1
ATOM 1368 C CA . GLY A 1 173 ? 70.370 27.126 -58.095 1.00 47.66 173 GLY A CA 1
ATOM 1369 C C . GLY A 1 173 ? 69.794 28.148 -59.088 1.00 47.66 173 GLY A C 1
ATOM 1370 O O . GLY A 1 173 ? 68.618 28.087 -59.436 1.00 47.66 173 GLY A O 1
ATOM 1371 N N . ASP A 1 174 ? 70.521 29.137 -59.592 1.00 44.88 174 ASP A N 1
ATOM 1372 C CA . ASP A 1 174 ? 71.945 29.218 -59.905 1.00 44.88 174 ASP A CA 1
ATOM 1373 C C . ASP A 1 174 ? 72.346 30.702 -60.096 1.00 44.88 174 ASP A C 1
ATOM 1375 O O . ASP A 1 174 ? 71.501 31.546 -60.394 1.00 44.88 174 ASP A O 1
ATOM 1379 N N . ASP A 1 175 ? 73.662 30.931 -60.036 1.00 43.88 175 ASP A N 1
ATOM 1380 C CA . ASP A 1 175 ? 74.462 31.815 -60.907 1.00 43.88 175 ASP A CA 1
ATOM 1381 C C . ASP A 1 175 ? 74.555 33.357 -60.761 1.00 43.88 175 ASP A C 1
ATOM 1383 O O . ASP A 1 175 ? 73.616 34.079 -60.439 1.00 43.88 175 ASP A O 1
ATOM 1387 N N . GLU A 1 176 ? 75.776 33.791 -61.141 1.00 39.03 176 GLU A N 1
ATOM 1388 C CA . GLU A 1 176 ? 76.350 35.128 -61.432 1.00 39.03 176 GLU A CA 1
ATOM 1389 C C . GLU A 1 176 ? 76.866 35.967 -60.237 1.00 39.03 176 GLU A C 1
ATOM 1391 O O . GLU A 1 176 ? 76.187 36.157 -59.239 1.00 39.03 176 GLU A O 1
ATOM 1396 N N . GLU A 1 177 ? 78.078 36.545 -60.228 1.00 41.91 177 GLU A N 1
ATOM 1397 C CA . GLU A 1 177 ? 79.027 36.902 -61.294 1.00 41.91 177 GLU A CA 1
ATOM 1398 C C . GLU A 1 177 ? 80.414 37.269 -60.682 1.00 41.91 177 GLU A C 1
ATOM 1400 O O . GLU A 1 177 ? 80.475 37.708 -59.531 1.00 41.91 177 GLU A O 1
ATOM 1405 N N . ALA A 1 178 ? 81.463 37.203 -61.523 1.00 39.47 178 ALA A N 1
ATOM 1406 C CA . ALA A 1 178 ? 82.767 37.914 -61.487 1.00 39.47 178 ALA A CA 1
ATOM 1407 C C . ALA A 1 178 ? 83.929 37.439 -60.580 1.00 39.47 178 ALA A C 1
ATOM 1409 O O . ALA A 1 178 ? 83.899 37.622 -59.343 1.00 39.47 178 ALA A O 1
#

pLDDT: mean 83.71, std 17.97, range [39.03, 98.5]